Protein AF-A0AAW8L7H3-F1 (afdb_monomer_lite)

Radius of gyration: 17.8 Å; chains: 1; bounding box: 56×32×26 Å

Structure (mmCIF, N/CA/C/O backbone):
data_AF-A0AAW8L7H3-F1
#
_entry.id   AF-A0AAW8L7H3-F1
#
loop_
_atom_site.group_PDB
_atom_site.id
_atom_site.type_symbol
_atom_site.label_atom_id
_atom_site.label_alt_id
_atom_site.label_comp_id
_atom_site.label_asym_id
_atom_site.label_entity_id
_atom_site.label_seq_id
_atom_site.pdbx_PDB_ins_code
_atom_site.Cartn_x
_atom_site.Cartn_y
_atom_site.Cartn_z
_atom_site.occupancy
_atom_site.B_iso_or_equiv
_atom_site.auth_seq_id
_atom_site.auth_comp_id
_atom_site.auth_asym_id
_atom_site.auth_atom_id
_atom_site.pdbx_PDB_model_num
ATOM 1 N N . MET A 1 1 ? -9.608 4.799 -21.188 1.00 39.31 1 MET A N 1
ATOM 2 C CA . MET A 1 1 ? -8.883 5.602 -20.181 1.00 39.31 1 MET A CA 1
ATOM 3 C C . MET A 1 1 ? -8.092 4.633 -19.327 1.00 39.31 1 MET A C 1
ATOM 5 O O . MET A 1 1 ? -8.695 3.737 -18.755 1.00 39.31 1 MET A O 1
ATOM 9 N N . ASN A 1 2 ? -6.769 4.756 -19.286 1.00 45.94 2 ASN A N 1
ATOM 10 C CA . ASN A 1 2 ? -5.927 3.860 -18.495 1.00 45.94 2 ASN A CA 1
ATOM 11 C C . ASN A 1 2 ? -5.824 4.469 -17.091 1.00 45.94 2 ASN A C 1
ATOM 13 O O . ASN A 1 2 ? -4.895 5.211 -16.800 1.00 45.94 2 ASN A O 1
ATOM 17 N N . THR A 1 3 ? -6.848 4.247 -16.265 1.00 49.69 3 THR A N 1
ATOM 18 C CA . THR A 1 3 ? -6.991 4.827 -14.913 1.00 49.69 3 THR A CA 1
ATOM 19 C C . THR A 1 3 ? -6.425 3.937 -13.808 1.00 49.69 3 THR A C 1
ATOM 21 O O . THR A 1 3 ? -6.657 4.199 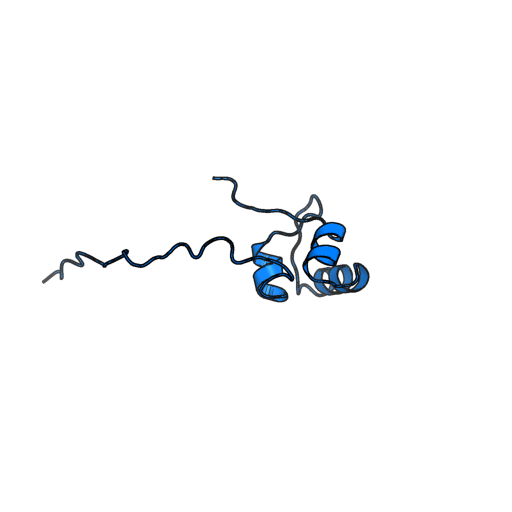-12.631 1.00 49.69 3 THR A O 1
ATOM 24 N N . ALA A 1 4 ? -5.705 2.870 -14.159 1.00 60.69 4 ALA A N 1
ATOM 25 C CA . ALA A 1 4 ? -5.035 2.027 -13.182 1.00 60.69 4 ALA A CA 1
ATOM 26 C C . ALA A 1 4 ? -3.790 2.761 -12.670 1.00 60.69 4 ALA A C 1
ATOM 28 O O . ALA A 1 4 ? -2.702 2.652 -13.236 1.00 60.69 4 ALA A O 1
ATOM 29 N N . THR A 1 5 ? -3.962 3.562 -11.619 1.00 85.56 5 THR A N 1
ATOM 30 C CA . THR A 1 5 ? -2.831 4.075 -10.849 1.00 85.56 5 THR A CA 1
ATOM 31 C C . THR A 1 5 ? -2.174 2.879 -10.167 1.00 85.56 5 THR A C 1
ATOM 33 O O . THR A 1 5 ? -2.703 2.334 -9.198 1.00 85.56 5 THR A O 1
ATOM 36 N N . LYS A 1 6 ? -1.050 2.443 -10.731 1.00 92.62 6 LYS A N 1
ATOM 37 C CA . LYS A 1 6 ? -0.282 1.279 -10.292 1.00 92.62 6 LYS A CA 1
ATOM 38 C C . LYS A 1 6 ? 0.845 1.703 -9.361 1.00 92.62 6 LYS A C 1
ATOM 40 O O . LYS A 1 6 ? 1.543 2.676 -9.630 1.00 92.62 6 LYS A O 1
ATOM 45 N N . TYR A 1 7 ? 1.042 0.945 -8.291 1.00 94.75 7 TYR A N 1
ATOM 46 C CA . TYR A 1 7 ? 2.055 1.196 -7.270 1.00 94.75 7 TYR A CA 1
ATOM 47 C C . TYR A 1 7 ? 2.996 0.007 -7.142 1.00 94.75 7 TYR A C 1
ATOM 49 O O . TYR A 1 7 ? 2.565 -1.148 -7.125 1.00 94.75 7 TYR A O 1
ATOM 57 N N . SER A 1 8 ? 4.297 0.269 -7.011 1.00 96.62 8 SER A N 1
ATOM 58 C CA . SER A 1 8 ? 5.218 -0.776 -6.570 1.00 96.62 8 SER A CA 1
ATOM 59 C C . SER A 1 8 ? 4.984 -1.091 -5.086 1.00 96.62 8 SER A C 1
ATOM 61 O O . SER A 1 8 ? 4.398 -0.300 -4.343 1.00 96.62 8 SER A O 1
ATOM 63 N N . VAL A 1 9 ? 5.512 -2.220 -4.603 1.00 97.00 9 VAL A N 1
ATOM 64 C CA . VAL A 1 9 ? 5.471 -2.563 -3.166 1.00 97.00 9 VAL A CA 1
ATOM 65 C C . VAL A 1 9 ? 6.141 -1.480 -2.308 1.00 97.00 9 VAL A C 1
ATOM 67 O O . VAL A 1 9 ? 5.714 -1.229 -1.184 1.00 97.00 9 VAL A O 1
ATOM 70 N N . SER A 1 10 ? 7.186 -0.827 -2.827 1.00 96.81 10 SER A N 1
ATOM 71 C CA . SER A 1 10 ? 7.892 0.259 -2.133 1.00 96.81 10 SER A CA 1
ATOM 72 C C . SER A 1 10 ? 7.020 1.508 -2.004 1.00 96.81 10 SER A C 1
ATOM 74 O O . SER A 1 10 ? 6.976 2.130 -0.940 1.00 96.81 10 SER A O 1
ATOM 76 N N . ASP A 1 11 ? 6.308 1.853 -3.076 1.00 95.56 11 ASP A N 1
ATOM 77 C CA . ASP A 1 11 ? 5.458 3.043 -3.107 1.00 95.56 11 ASP A CA 1
ATOM 78 C C . ASP A 1 11 ? 4.234 2.837 -2.220 1.00 95.56 11 ASP A C 1
ATOM 80 O O . ASP A 1 11 ? 3.922 3.692 -1.397 1.00 95.56 11 ASP A O 1
ATOM 84 N N . ALA A 1 12 ? 3.604 1.661 -2.299 1.00 95.44 12 ALA A N 1
ATOM 85 C CA . ALA A 1 12 ? 2.498 1.282 -1.425 1.00 95.44 12 ALA A CA 1
ATOM 86 C C . ALA A 1 12 ? 2.906 1.291 0.060 1.00 95.44 12 ALA A C 1
ATOM 88 O O . ALA A 1 12 ? 2.160 1.783 0.908 1.00 95.44 12 ALA A O 1
ATOM 89 N N . ALA A 1 13 ? 4.108 0.799 0.381 1.00 96.81 13 ALA A N 1
ATOM 90 C CA . ALA A 1 13 ? 4.649 0.819 1.740 1.00 96.81 13 ALA A CA 1
ATOM 91 C C . ALA A 1 13 ? 4.774 2.252 2.279 1.00 96.81 13 ALA A C 1
ATOM 93 O O . ALA A 1 13 ? 4.330 2.540 3.393 1.00 96.81 13 ALA A O 1
ATOM 94 N N . THR A 1 14 ? 5.312 3.159 1.462 1.00 95.75 14 THR A N 1
ATOM 95 C CA . THR A 1 14 ? 5.439 4.582 1.802 1.00 95.75 14 THR A CA 1
ATOM 96 C C . THR A 1 14 ? 4.069 5.244 1.958 1.00 95.75 14 THR A C 1
ATOM 98 O O . THR A 1 14 ? 3.811 5.908 2.961 1.00 95.75 14 THR A O 1
ATOM 101 N N . LEU A 1 15 ? 3.168 5.012 1.002 1.00 93.81 15 LEU A N 1
ATOM 102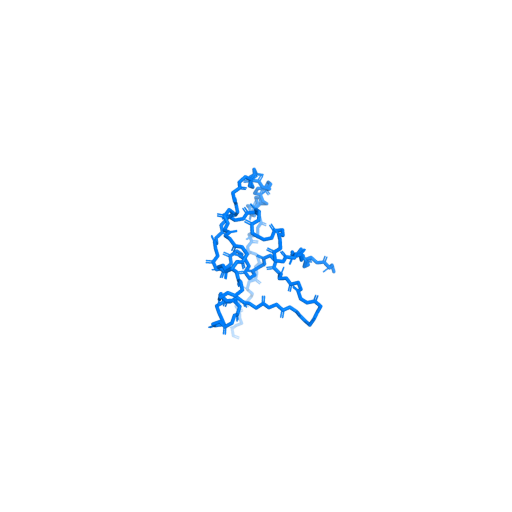 C CA . LEU A 1 15 ? 1.846 5.632 0.926 1.00 93.81 15 LEU A CA 1
ATOM 103 C C . LEU A 1 15 ? 0.948 5.274 2.126 1.00 93.81 15 LEU A C 1
ATOM 105 O O . LEU A 1 15 ? 0.262 6.134 2.679 1.00 93.81 15 LEU A O 1
ATOM 109 N N . TYR A 1 16 ? 0.989 4.015 2.565 1.00 95.12 16 TYR A N 1
ATOM 110 C CA . TYR A 1 16 ? 0.175 3.513 3.678 1.00 95.12 16 TYR A CA 1
ATOM 111 C C . TYR A 1 16 ? 0.925 3.428 5.007 1.00 95.12 16 TYR A C 1
ATOM 113 O O . TYR A 1 16 ? 0.370 2.939 5.991 1.00 95.12 16 TYR A O 1
ATOM 121 N N . LYS A 1 17 ? 2.181 3.894 5.053 1.00 95.94 17 LYS A N 1
ATOM 122 C CA . LYS A 1 17 ? 3.057 3.807 6.233 1.00 95.94 17 LYS A CA 1
ATOM 123 C C . LYS A 1 17 ? 3.146 2.379 6.792 1.00 95.94 17 LYS A C 1
ATOM 125 O O . LYS A 1 17 ? 3.134 2.165 8.004 1.00 95.94 17 LYS A O 1
ATOM 130 N N . LYS A 1 18 ? 3.226 1.388 5.901 1.00 96.12 18 LYS A N 1
ATOM 131 C CA . LYS A 1 18 ? 3.364 -0.039 6.234 1.00 96.12 18 LYS A CA 1
ATOM 132 C C . LYS A 1 18 ? 4.732 -0.548 5.810 1.00 96.12 18 LYS A C 1
ATOM 134 O O . LYS A 1 18 ? 5.311 -0.078 4.838 1.00 96.12 18 LYS A O 1
ATOM 139 N N . SER A 1 19 ? 5.250 -1.550 6.518 1.00 98.06 19 SER A N 1
ATOM 140 C CA . SER A 1 19 ? 6.497 -2.195 6.101 1.00 98.06 19 SER A CA 1
ATOM 141 C C . SER A 1 19 ? 6.291 -2.976 4.797 1.00 98.06 19 SER A C 1
ATOM 143 O O . SER A 1 19 ? 5.230 -3.564 4.575 1.00 98.06 19 SER A O 1
ATOM 145 N N . ARG A 1 20 ? 7.328 -3.069 3.957 1.00 98.06 20 ARG A N 1
ATOM 146 C CA . ARG A 1 20 ? 7.296 -3.919 2.751 1.00 98.06 20 ARG A CA 1
ATOM 147 C C . ARG A 1 20 ? 7.001 -5.382 3.087 1.00 98.06 20 ARG A C 1
ATOM 149 O O . ARG A 1 20 ? 6.311 -6.055 2.332 1.00 98.06 20 ARG A O 1
ATOM 156 N N . ALA A 1 21 ? 7.496 -5.860 4.232 1.00 98.25 21 ALA A N 1
ATOM 157 C CA . ALA A 1 21 ? 7.250 -7.218 4.712 1.00 98.25 21 ALA A CA 1
ATOM 158 C C . ALA A 1 21 ? 5.758 -7.473 4.971 1.00 98.25 21 ALA A C 1
ATOM 160 O O . ALA A 1 21 ? 5.247 -8.532 4.615 1.00 98.25 21 ALA A O 1
ATOM 161 N N . THR A 1 22 ? 5.048 -6.489 5.530 1.00 98.25 22 THR A N 1
ATOM 162 C CA . THR A 1 22 ? 3.592 -6.547 5.712 1.00 98.25 22 THR A CA 1
ATOM 163 C C . THR A 1 22 ? 2.883 -6.677 4.369 1.00 98.25 22 THR A C 1
ATOM 165 O O . THR A 1 22 ? 2.068 -7.575 4.206 1.00 98.25 22 THR A O 1
ATOM 168 N N . ILE A 1 23 ? 3.256 -5.857 3.383 1.00 97.88 23 ILE A N 1
ATOM 169 C CA . ILE A 1 23 ? 2.630 -5.910 2.055 1.00 97.88 23 ILE A CA 1
ATOM 170 C C . ILE A 1 23 ? 2.898 -7.256 1.367 1.00 97.88 23 ILE A C 1
ATOM 172 O O . ILE A 1 23 ? 1.978 -7.864 0.829 1.00 97.88 23 ILE A O 1
ATOM 176 N N . TYR A 1 24 ? 4.123 -7.788 1.435 1.00 97.81 24 TYR A N 1
ATOM 177 C CA . TYR A 1 24 ? 4.415 -9.120 0.893 1.00 97.81 24 TYR A CA 1
ATOM 178 C C . TYR A 1 24 ? 3.633 -10.236 1.590 1.00 97.81 24 TYR A C 1
ATOM 180 O O . TYR A 1 24 ? 3.211 -11.186 0.932 1.00 97.81 24 TYR A O 1
ATOM 188 N N . LYS A 1 25 ? 3.434 -10.134 2.908 1.00 98.38 25 LYS A N 1
ATOM 189 C CA . LYS A 1 25 ? 2.608 -11.080 3.661 1.00 98.38 25 LYS A CA 1
ATOM 190 C C . LYS A 1 25 ? 1.154 -11.030 3.190 1.00 98.38 25 LYS A C 1
ATOM 192 O O . LYS A 1 25 ? 0.567 -12.084 2.969 1.00 98.38 25 LYS A O 1
ATOM 197 N N . ASP A 1 26 ? 0.603 -9.837 2.997 1.00 98.06 26 ASP A N 1
ATOM 198 C CA . ASP A 1 26 ? -0.777 -9.657 2.543 1.00 98.06 26 ASP A CA 1
ATOM 199 C C . ASP A 1 26 ? -0.972 -10.180 1.111 1.00 98.06 26 ASP A C 1
ATOM 201 O O . ASP A 1 26 ? -1.968 -10.849 0.838 1.00 98.06 26 ASP A O 1
ATOM 205 N N . ILE A 1 27 ? 0.021 -9.997 0.232 1.00 97.56 27 ILE A N 1
ATOM 206 C CA . ILE A 1 27 ? 0.040 -10.615 -1.105 1.00 97.56 27 ILE A CA 1
ATOM 207 C C . ILE A 1 27 ? 0.058 -12.141 -1.001 1.00 97.56 27 ILE A C 1
ATOM 209 O O . ILE A 1 27 ? -0.761 -12.824 -1.609 1.00 97.56 27 ILE A O 1
ATOM 213 N N . LYS A 1 28 ? 0.977 -12.697 -0.202 1.00 97.56 28 LYS A N 1
ATOM 214 C CA . LYS A 1 28 ? 1.112 -14.150 -0.032 1.00 97.56 28 LYS A CA 1
ATOM 215 C C . LYS A 1 28 ? -0.160 -14.790 0.532 1.00 97.56 28 L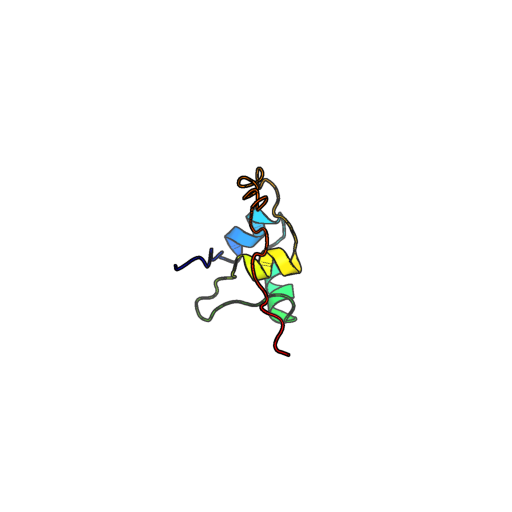YS A C 1
ATOM 217 O O . LYS A 1 28 ? -0.474 -15.923 0.185 1.00 97.56 28 LYS A O 1
ATOM 222 N N . ASN A 1 29 ? -0.874 -14.070 1.391 1.00 98.06 29 ASN A N 1
ATOM 223 C CA . ASN A 1 29 ? -2.114 -14.529 2.008 1.00 98.06 29 ASN A CA 1
ATOM 224 C C . ASN A 1 29 ? -3.357 -14.295 1.130 1.00 98.06 29 ASN A C 1
ATOM 226 O O . ASN A 1 29 ? -4.460 -14.599 1.573 1.00 98.06 29 ASN A O 1
ATOM 230 N N . GLY A 1 30 ? -3.207 -13.735 -0.077 1.00 96.94 30 GLY A N 1
ATOM 231 C CA . GLY A 1 30 ? -4.325 -13.434 -0.978 1.00 96.94 30 GLY A CA 1
ATOM 232 C C . GLY A 1 30 ? -5.200 -12.261 -0.527 1.00 96.94 30 GLY A C 1
ATOM 233 O O . GLY A 1 30 ? -6.276 -12.048 -1.075 1.00 96.94 30 GLY A O 1
ATOM 234 N N . VAL A 1 31 ? -4.751 -11.489 0.465 1.00 97.69 31 VAL A N 1
ATOM 235 C CA . VAL A 1 31 ? -5.449 -10.280 0.922 1.00 97.69 31 VAL A CA 1
ATOM 236 C C . VAL A 1 31 ? -5.348 -9.186 -0.141 1.00 97.69 31 VAL A C 1
ATOM 238 O O . VAL A 1 31 ? -6.301 -8.432 -0.340 1.00 97.69 31 VAL A O 1
ATOM 241 N N . LEU A 1 32 ? -4.206 -9.123 -0.828 1.00 97.25 32 LEU A N 1
ATOM 242 C CA . LEU A 1 32 ? -3.854 -8.071 -1.771 1.00 97.25 32 LEU A CA 1
ATOM 243 C C . LEU A 1 32 ? -3.369 -8.681 -3.092 1.00 97.25 32 LEU A C 1
ATOM 245 O O . LEU A 1 32 ? -2.467 -9.518 -3.090 1.00 97.25 32 LEU A O 1
ATOM 249 N N . SER A 1 33 ? -3.961 -8.274 -4.214 1.00 95.75 33 SER A N 1
ATOM 250 C CA . SER A 1 33 ? -3.553 -8.748 -5.539 1.00 95.75 33 SER A CA 1
ATOM 251 C C . SER A 1 33 ? -2.441 -7.888 -6.146 1.00 95.75 33 SER A C 1
ATOM 253 O O . SER A 1 33 ? -2.298 -6.705 -5.830 1.00 95.75 33 SER A O 1
ATOM 255 N N . ARG A 1 34 ? -1.645 -8.487 -7.037 1.00 94.06 34 ARG A N 1
ATOM 256 C CA . ARG A 1 34 ? -0.659 -7.782 -7.862 1.00 94.06 34 ARG A CA 1
ATOM 257 C C . ARG A 1 34 ? -0.627 -8.364 -9.270 1.00 94.06 34 ARG A C 1
ATOM 259 O O . ARG A 1 34 ? -0.858 -9.558 -9.454 1.00 94.06 34 ARG A O 1
ATOM 266 N N . ASP A 1 35 ? -0.258 -7.530 -10.225 1.00 93.62 35 ASP A N 1
ATOM 267 C CA . ASP A 1 35 ? -0.078 -7.925 -11.615 1.00 93.62 35 ASP A CA 1
ATOM 268 C C . ASP A 1 35 ? 1.168 -8.791 -11.813 1.00 93.62 35 ASP A C 1
ATOM 270 O O . ASP A 1 35 ? 2.053 -8.861 -10.956 1.00 93.62 35 ASP A O 1
ATOM 274 N N . TYR A 1 36 ? 1.278 -9.386 -13.002 1.00 92.06 36 TYR A N 1
ATOM 275 C CA . TYR A 1 36 ? 2.458 -10.139 -13.431 1.00 92.06 36 TYR A CA 1
ATOM 276 C C . TYR A 1 36 ? 3.755 -9.313 -13.349 1.00 92.06 36 TYR A C 1
ATOM 278 O O .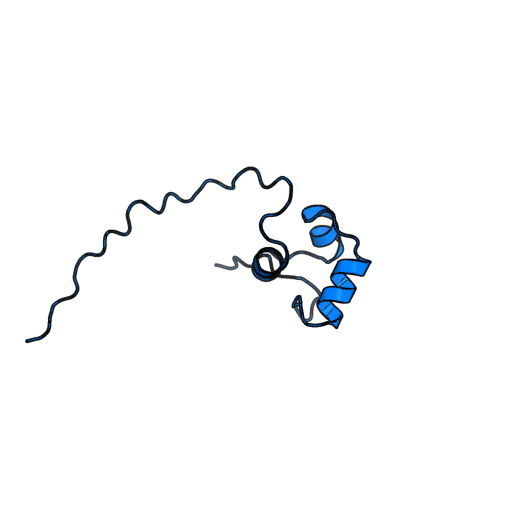 TYR A 1 36 ? 4.782 -9.815 -12.898 1.00 92.06 36 TYR A O 1
ATOM 286 N N . ASP A 1 37 ? 3.682 -8.019 -13.675 1.00 91.31 37 ASP A N 1
ATOM 287 C CA . ASP A 1 37 ? 4.804 -7.072 -13.563 1.00 91.31 37 ASP A CA 1
ATOM 288 C C . ASP A 1 37 ? 5.128 -6.692 -12.107 1.00 91.31 37 ASP A C 1
ATOM 290 O O . ASP A 1 37 ? 6.073 -5.959 -11.812 1.00 91.31 37 ASP A O 1
ATOM 294 N N . GLY A 1 38 ? 4.325 -7.176 -11.162 1.00 91.38 38 GLY A N 1
ATOM 295 C CA . GLY A 1 38 ? 4.519 -6.978 -9.743 1.00 91.38 38 GLY A CA 1
ATOM 296 C C . GLY A 1 38 ? 3.962 -5.663 -9.193 1.00 91.38 38 GLY A C 1
ATOM 297 O O . GLY A 1 38 ? 4.235 -5.342 -8.032 1.00 91.38 38 GLY A O 1
ATOM 298 N N . PHE A 1 39 ? 3.181 -4.920 -9.967 1.00 95.81 39 PHE A N 1
ATOM 299 C CA . PHE A 1 39 ? 2.495 -3.723 -9.487 1.00 95.81 39 PHE A CA 1
ATOM 300 C C . PHE A 1 39 ? 1.169 -4.052 -8.805 1.00 95.81 39 PHE A C 1
ATOM 302 O O . PHE A 1 39 ? 0.552 -5.073 -9.083 1.00 95.81 39 PHE A O 1
ATOM 309 N N . ILE A 1 40 ? 0.751 -3.173 -7.903 1.00 95.94 40 ILE A N 1
ATOM 310 C CA . ILE A 1 40 ? -0.512 -3.247 -7.177 1.00 95.94 40 ILE A CA 1
ATOM 311 C C . ILE A 1 40 ? -1.389 -2.091 -7.652 1.00 95.94 40 ILE A C 1
ATOM 313 O O . ILE A 1 40 ? -0.944 -0.941 -7.656 1.00 95.94 40 ILE A O 1
ATOM 317 N N . ASP A 1 41 ? -2.635 -2.376 -8.006 1.00 94.75 41 ASP A N 1
ATOM 318 C CA . ASP A 1 41 ? -3.600 -1.338 -8.358 1.00 94.75 41 ASP A CA 1
ATOM 319 C C . ASP A 1 41 ? -4.053 -0.525 -7.136 1.00 94.75 41 ASP A C 1
ATOM 321 O O . ASP A 1 41 ? -4.209 -1.039 -6.024 1.00 94.75 41 ASP A O 1
ATOM 325 N N . PHE A 1 42 ? -4.334 0.763 -7.346 1.00 93.56 42 PHE A N 1
ATOM 326 C CA . PHE A 1 42 ? -4.867 1.637 -6.298 1.00 93.56 42 PHE A CA 1
ATOM 327 C C . PHE A 1 42 ? -6.174 1.120 -5.686 1.00 93.56 42 PHE A C 1
ATOM 329 O O . PHE A 1 42 ? -6.376 1.262 -4.485 1.00 93.56 42 PHE A O 1
ATOM 336 N N . SER A 1 43 ? -7.047 0.500 -6.484 1.00 93.25 43 SER A N 1
ATOM 337 C CA . SER A 1 43 ? -8.306 -0.087 -6.009 1.00 93.25 43 SER A CA 1
ATOM 338 C C . SER A 1 43 ? -8.081 -1.201 -4.986 1.00 93.25 43 SER A C 1
ATOM 340 O O . SER A 1 43 ? -8.790 -1.252 -3.985 1.00 93.25 43 SER A O 1
ATOM 342 N N . GLU A 1 44 ? -7.074 -2.052 -5.191 1.00 95.19 44 GLU A N 1
ATOM 343 C CA . GLU A 1 44 ? -6.704 -3.102 -4.237 1.00 95.19 44 GLU A CA 1
ATOM 344 C C . GLU A 1 44 ? -6.170 -2.504 -2.937 1.00 95.19 44 GLU A C 1
ATOM 346 O O . GLU A 1 44 ? -6.566 -2.915 -1.846 1.00 95.19 44 GLU A O 1
ATOM 351 N N . LEU A 1 45 ? -5.324 -1.478 -3.043 1.00 94.94 45 LEU A N 1
ATOM 352 C CA . LEU A 1 45 ? -4.816 -0.758 -1.879 1.00 94.94 45 LEU A C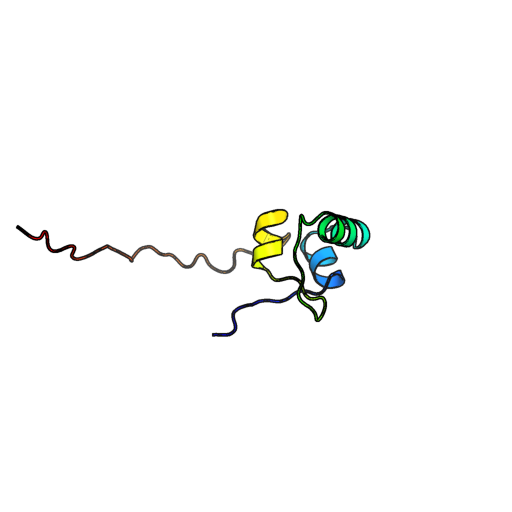A 1
ATOM 353 C C . LEU A 1 45 ? -5.943 -0.075 -1.096 1.00 94.94 45 LEU A C 1
ATOM 355 O O . LEU A 1 45 ? -5.989 -0.201 0.125 1.00 94.94 45 LEU A O 1
ATOM 359 N N . LEU A 1 46 ? -6.871 0.586 -1.788 1.00 94.38 46 LEU A N 1
ATOM 360 C CA . LEU A 1 46 ? -8.019 1.258 -1.185 1.00 94.38 46 LEU A CA 1
ATOM 361 C C . LEU A 1 46 ? -8.969 0.255 -0.515 1.00 94.38 46 LEU A C 1
ATOM 363 O O . LEU A 1 46 ? -9.404 0.474 0.612 1.00 94.38 46 LEU A O 1
ATOM 367 N N . ARG A 1 47 ? -9.252 -0.878 -1.171 1.00 95.06 47 ARG A N 1
ATOM 368 C CA . ARG A 1 47 ? -10.102 -1.951 -0.634 1.00 95.06 47 ARG A CA 1
ATOM 369 C C . ARG A 1 47 ? -9.534 -2.545 0.657 1.00 95.06 47 ARG A C 1
ATOM 371 O O . ARG A 1 47 ? -10.298 -2.849 1.569 1.00 95.06 47 ARG A O 1
ATOM 378 N N . VAL A 1 48 ? -8.216 -2.749 0.722 1.00 96.88 48 VAL A N 1
ATOM 379 C CA . VAL A 1 48 ? -7.558 -3.448 1.840 1.00 96.88 48 VAL A CA 1
ATOM 380 C C . VAL A 1 48 ? -7.135 -2.496 2.958 1.00 96.88 48 VAL A C 1
ATOM 382 O O . VAL A 1 48 ? -7.277 -2.823 4.136 1.00 96.88 48 VAL A O 1
ATOM 385 N N . TYR A 1 49 ? -6.582 -1.335 2.613 1.00 95.06 49 TYR A N 1
ATOM 386 C CA . TYR A 1 49 ? -5.974 -0.411 3.570 1.00 95.06 49 TYR A CA 1
ATOM 387 C C . TYR A 1 49 ? -6.756 0.892 3.762 1.00 95.06 49 TYR A C 1
ATOM 389 O O . TYR A 1 49 ? -6.433 1.640 4.685 1.00 95.06 49 TYR A O 1
ATOM 397 N N . GLY A 1 50 ? -7.792 1.145 2.960 1.00 93.56 50 GLY A N 1
ATOM 398 C CA . GLY A 1 50 ? -8.590 2.365 3.029 1.00 93.56 50 GLY A CA 1
ATOM 399 C C . GLY A 1 50 ? -7.892 3.563 2.391 1.00 93.56 50 GLY A C 1
ATOM 400 O O . GLY A 1 50 ? -7.079 3.417 1.484 1.00 93.56 50 GLY A O 1
ATOM 401 N N . GLU A 1 51 ? -8.236 4.765 2.844 1.00 93.06 51 GLU A N 1
ATOM 402 C CA . GLU A 1 51 ? -7.647 6.000 2.322 1.00 93.06 51 GLU A CA 1
ATOM 403 C C . GLU A 1 51 ? -6.165 6.126 2.725 1.00 93.06 51 GLU A C 1
ATOM 405 O O . GLU A 1 51 ? -5.822 5.937 3.899 1.00 93.06 51 GLU A O 1
ATOM 410 N N . PRO A 1 52 ? -5.261 6.469 1.791 1.00 91.19 52 PRO A N 1
ATOM 411 C CA . PRO A 1 52 ? -3.843 6.587 2.092 1.00 91.19 52 PRO A CA 1
ATOM 412 C C . PRO A 1 52 ? -3.514 7.830 2.924 1.00 91.19 52 PRO A C 1
ATOM 414 O O . PRO A 1 52 ? -4.173 8.874 2.860 1.00 91.19 52 PRO A O 1
ATOM 417 N N . PHE A 1 53 ? -2.414 7.759 3.676 1.00 83.62 53 PHE A N 1
ATOM 418 C CA . PHE A 1 53 ? -1.988 8.872 4.518 1.00 83.62 53 PHE A CA 1
ATOM 419 C C . PHE A 1 53 ? -1.494 10.040 3.661 1.00 83.62 53 PHE A C 1
ATOM 421 O O . PHE A 1 53 ? -0.519 9.922 2.926 1.00 83.62 53 PHE A O 1
ATOM 428 N N . GLY A 1 54 ? -2.128 11.203 3.811 1.00 74.38 54 GLY A N 1
ATOM 429 C CA . GLY A 1 54 ? -1.712 12.416 3.107 1.00 74.38 54 GLY A CA 1
ATOM 430 C C . GLY A 1 54 ? -2.327 12.588 1.720 1.00 74.38 54 GLY A C 1
ATOM 431 O O . GLY A 1 54 ? -1.953 13.537 1.029 1.00 74.38 54 GLY A O 1
ATOM 432 N N . ALA A 1 55 ? -3.315 11.766 1.341 1.00 64.38 55 ALA A N 1
ATOM 433 C CA . ALA A 1 55 ? -4.270 12.169 0.317 1.00 64.38 55 ALA A CA 1
ATOM 434 C C . ALA A 1 55 ? -5.018 13.404 0.831 1.00 64.38 55 ALA A C 1
ATOM 436 O O . ALA A 1 55 ? -6.034 13.322 1.520 1.00 64.38 55 ALA A O 1
ATOM 437 N N . LYS A 1 56 ? -4.482 14.590 0.530 1.00 54.44 56 LYS A N 1
ATOM 438 C CA . LYS A 1 56 ? -5.264 15.820 0.549 1.00 54.44 56 LYS A CA 1
ATOM 439 C C . LYS A 1 56 ? -6.367 15.599 -0.471 1.00 54.44 56 LYS A C 1
ATOM 441 O O . LYS A 1 56 ? -6.083 15.756 -1.651 1.00 54.44 56 LYS A O 1
ATOM 446 N N . GLN A 1 57 ? -7.531 15.143 0.006 1.00 53.34 57 GLN A N 1
ATOM 447 C CA . GLN A 1 57 ? -8.826 15.063 -0.676 1.00 53.34 57 GLN A CA 1
ATOM 448 C C . GLN A 1 57 ? -8.673 15.431 -2.153 1.00 53.34 57 GLN A C 1
ATOM 450 O O . GLN A 1 57 ? -8.804 16.607 -2.507 1.00 53.34 57 GLN A O 1
ATOM 455 N N . ALA A 1 58 ? -8.278 14.468 -2.998 1.00 53.19 58 ALA A N 1
ATOM 456 C CA . ALA A 1 58 ? -8.358 14.682 -4.435 1.00 53.19 58 ALA A CA 1
ATOM 457 C C . ALA A 1 58 ? -9.818 15.058 -4.662 1.00 53.19 58 ALA A C 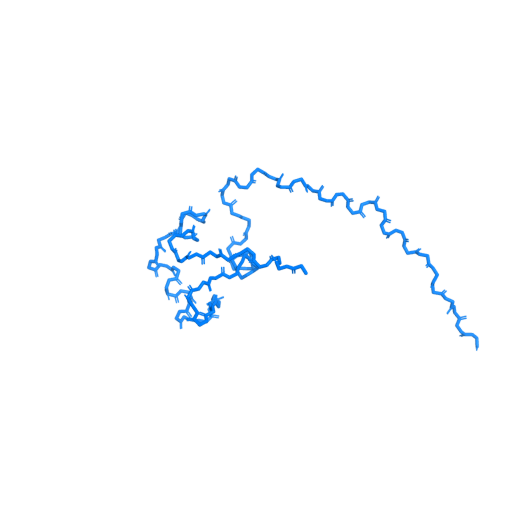1
ATOM 459 O O . ALA A 1 58 ? -10.688 14.282 -4.266 1.00 53.19 58 ALA A O 1
ATOM 460 N N . LYS A 1 59 ? -10.035 16.314 -5.086 1.00 52.19 59 LYS A N 1
ATOM 461 C CA . LYS A 1 59 ? -11.314 17.029 -5.035 1.00 52.19 59 LYS A CA 1
ATOM 462 C C . LYS A 1 59 ? -12.457 16.037 -5.159 1.00 52.19 59 LYS A C 1
ATOM 464 O O . LYS A 1 59 ? -12.522 15.358 -6.184 1.00 52.19 59 LYS A O 1
ATOM 469 N N . ARG A 1 60 ? -13.311 15.955 -4.127 1.00 50.19 60 ARG A N 1
ATOM 470 C CA . ARG A 1 60 ? -14.621 15.311 -4.247 1.00 50.19 60 ARG A CA 1
ATOM 471 C C . ARG A 1 60 ? -15.146 15.688 -5.623 1.00 50.19 60 ARG A C 1
ATOM 473 O O . ARG A 1 60 ? -15.339 16.869 -5.906 1.00 50.19 60 ARG A O 1
ATOM 480 N N . ILE A 1 61 ? -15.272 14.698 -6.495 1.00 57.28 61 ILE A N 1
ATOM 481 C CA . ILE A 1 61 ? -16.099 14.849 -7.675 1.00 57.28 61 ILE A CA 1
ATOM 482 C C . ILE A 1 61 ? -17.483 14.971 -7.053 1.00 57.28 61 ILE A C 1
ATOM 484 O O . ILE A 1 61 ? -18.019 13.981 -6.561 1.00 57.28 61 ILE A O 1
ATOM 488 N N . ASP A 1 62 ? -17.964 16.203 -6.894 1.00 49.62 62 ASP A N 1
ATOM 489 C CA . ASP A 1 62 ? -19.329 16.468 -6.468 1.00 49.62 62 ASP A CA 1
ATOM 490 C C . ASP A 1 62 ? -20.224 15.786 -7.506 1.00 49.62 62 ASP A C 1
ATOM 492 O O . ASP A 1 62 ? -20.433 16.285 -8.608 1.00 49.62 62 ASP A O 1
ATOM 496 N N . THR A 1 63 ? -20.701 14.582 -7.191 1.00 55.69 63 THR A N 1
ATOM 497 C CA . THR A 1 63 ? -21.657 13.834 -8.015 1.00 55.69 63 THR A CA 1
ATOM 498 C C . THR A 1 63 ? -23.082 14.356 -7.829 1.00 55.69 63 THR A C 1
ATOM 500 O O . THR A 1 63 ? -24.050 13.690 -8.197 1.00 55.69 63 THR A O 1
ATOM 503 N N . SER A 1 64 ? -23.239 15.571 -7.302 1.00 54.34 64 SER A N 1
ATOM 504 C CA . SER A 1 64 ? -24.495 16.310 -7.229 1.00 54.34 64 SER A CA 1
ATOM 505 C C . SER A 1 64 ? -24.942 16.776 -8.622 1.00 54.34 64 SER A C 1
ATOM 507 O O . SER A 1 64 ? -25.018 17.967 -8.892 1.00 54.34 64 SER A O 1
ATOM 509 N N . SER A 1 65 ? -25.226 15.834 -9.530 1.00 56.34 65 SER A N 1
ATOM 510 C CA . SER A 1 65 ? -26.147 16.013 -10.672 1.00 56.34 65 SER A CA 1
ATOM 511 C C . SER A 1 65 ? -26.351 14.763 -11.550 1.00 56.34 65 SER A C 1
ATOM 513 O O . SER A 1 65 ? -26.711 14.906 -12.712 1.00 56.34 65 SER A O 1
ATOM 515 N N . ILE A 1 66 ? -26.240 13.526 -11.042 1.00 55.12 66 ILE A N 1
ATOM 516 C CA . ILE A 1 66 ? -26.942 12.412 -11.720 1.00 55.12 66 ILE A CA 1
ATOM 517 C C . ILE A 1 66 ? -28.352 12.311 -11.130 1.00 55.12 66 ILE A C 1
ATOM 519 O O . ILE A 1 66 ? -28.687 11.396 -10.381 1.00 55.12 66 ILE A O 1
ATOM 523 N N . GLN A 1 67 ? -29.179 13.317 -11.430 1.00 55.59 67 GLN A N 1
ATOM 524 C CA . GLN A 1 67 ? -30.626 13.164 -11.337 1.00 55.59 67 GLN A CA 1
ATOM 525 C C . GLN A 1 67 ? -31.042 12.191 -12.441 1.00 55.59 67 GLN A C 1
ATOM 527 O O . GLN A 1 67 ? -30.946 12.498 -13.626 1.00 55.59 67 GLN A O 1
ATOM 532 N N . ASN A 1 68 ? -31.470 11.000 -12.024 1.00 52.94 68 ASN A N 1
ATOM 533 C CA . ASN A 1 68 ? -32.210 10.060 -12.855 1.00 52.94 68 ASN A CA 1
ATOM 534 C C . ASN A 1 68 ? -33.347 10.801 -13.571 1.00 52.94 68 ASN A C 1
ATOM 536 O O . ASN A 1 68 ? -34.250 11.314 -12.910 1.00 52.94 68 ASN A O 1
ATOM 540 N N . GLN A 1 69 ? -33.331 10.815 -14.901 1.00 58.19 69 GLN A N 1
ATOM 541 C CA . GLN A 1 69 ? -34.541 11.039 -15.679 1.00 58.19 69 GLN A CA 1
ATOM 542 C C . GLN A 1 69 ? -34.777 9.853 -16.613 1.00 58.19 69 GLN A C 1
ATOM 544 O O . GLN A 1 69 ? -33.952 9.547 -17.470 1.00 58.19 69 GLN A O 1
ATOM 549 N N . ASN A 1 70 ? -35.967 9.275 -16.429 1.00 57.31 70 ASN A N 1
ATOM 550 C CA . ASN A 1 70 ? -36.741 8.439 -17.346 1.00 57.31 70 ASN A CA 1
ATOM 551 C C . ASN A 1 70 ? -36.491 6.925 -17.313 1.00 57.31 70 ASN A C 1
ATOM 553 O O . ASN A 1 70 ? -35.872 6.350 -18.204 1.00 57.31 70 ASN A O 1
ATOM 557 N N . THR A 1 71 ? -37.138 6.266 -16.350 1.00 61.72 71 THR A N 1
ATOM 558 C CA . THR A 1 71 ? -37.750 4.950 -16.578 1.00 61.72 71 THR A CA 1
ATOM 559 C C . THR A 1 71 ? -39.110 5.183 -17.250 1.00 61.72 71 THR A C 1
ATOM 561 O O . THR A 1 71 ? -39.997 5.730 -16.595 1.00 61.72 71 THR A O 1
ATOM 564 N N . PRO A 1 72 ? -39.330 4.829 -18.528 1.00 65.44 72 PRO A N 1
ATOM 565 C CA . PRO A 1 72 ? -40.686 4.646 -19.017 1.00 65.44 72 PRO A CA 1
ATOM 566 C C . PRO A 1 72 ? -41.217 3.332 -18.435 1.00 65.44 72 PRO A C 1
ATOM 568 O O . PRO A 1 72 ? -40.676 2.257 -18.700 1.00 65.44 72 PRO A O 1
ATOM 571 N N . GLU A 1 73 ? -42.245 3.432 -17.595 1.00 65.75 73 GLU A N 1
ATOM 572 C CA . GLU A 1 73 ? -43.073 2.289 -17.220 1.00 65.75 73 GLU A CA 1
ATOM 573 C C . GLU A 1 73 ? -43.683 1.695 -18.499 1.00 65.75 73 GLU A C 1
ATOM 575 O O . GLU A 1 73 ? -44.325 2.402 -19.277 1.00 65.75 73 GLU A O 1
ATOM 580 N N . TYR A 1 74 ? -43.454 0.405 -18.743 1.00 65.00 74 TYR A N 1
ATOM 581 C CA . TYR A 1 74 ? -44.179 -0.334 -19.772 1.00 65.00 74 TYR A CA 1
ATOM 582 C C . TYR A 1 74 ? -45.491 -0.831 -19.156 1.00 65.00 74 TYR A C 1
ATOM 584 O O . TYR A 1 74 ? -45.460 -1.554 -18.159 1.00 65.00 74 TYR A O 1
ATOM 592 N N . THR A 1 75 ? -46.615 -0.401 -19.736 1.00 66.56 75 THR A N 1
ATOM 593 C CA . THR A 1 75 ? -47.953 -0.958 -19.479 1.00 66.56 75 THR A CA 1
ATOM 594 C C . THR A 1 75 ? -48.174 -2.271 -20.215 1.00 66.56 75 THR A C 1
ATOM 596 O O . THR A 1 75 ? -47.508 -2.494 -21.253 1.00 66.56 75 THR A O 1
#

Sequence (75 aa):
MNTATKYSVSDAATLYKKSRATIYKDIKNGVLSRDYDGFIDFSELLRVYGEPFGAKQAKRIDTSSIQNQNTPEYT

Foldseek 3Di:
DPPFPWDALVRLCVFAVHDSVVVVVCCVVVLFDADPVRIGTPVRSCVRRNHTPPPPPPDPPPPVPPPDDDDDDDD

Secondary structure (DSSP, 8-state):
-----EE-HHHHHHHTT--HHHHHHHHHTTSS---TTS-EEHHHHHHHH-SPTT---------TT----------

pLDDT: mean 81.82, std 18.93, range [39.31, 98.38]